Protein AF-A0A1F8CX89-F1 (afdb_monomer_lite)

Structure (mmCIF, N/CA/C/O backbone):
data_AF-A0A1F8CX89-F1
#
_entry.id   AF-A0A1F8CX89-F1
#
loop_
_atom_site.group_PDB
_atom_site.id
_atom_site.type_symbol
_atom_site.label_atom_id
_atom_site.label_alt_id
_atom_site.label_comp_id
_atom_site.label_asym_id
_atom_site.label_entity_id
_atom_site.label_seq_id
_atom_site.pdbx_PDB_ins_code
_atom_site.Cartn_x
_atom_site.Cartn_y
_atom_site.Cartn_z
_atom_site.occupancy
_atom_site.B_iso_or_equiv
_atom_site.auth_seq_id
_atom_site.auth_comp_id
_atom_site.auth_asym_id
_atom_site.auth_atom_id
_atom_site.pdbx_PDB_model_num
ATOM 1 N N . MET A 1 1 ? 19.005 -2.512 -17.518 1.00 43.09 1 MET A N 1
ATOM 2 C CA . MET A 1 1 ? 18.679 -2.2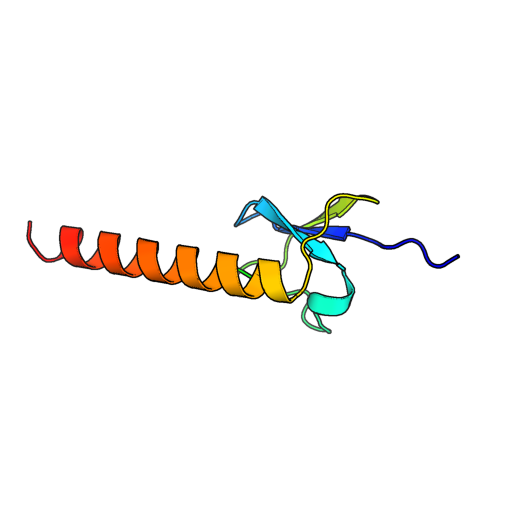62 -16.095 1.00 43.09 1 MET A CA 1
ATOM 3 C C . MET A 1 1 ? 17.173 -2.087 -15.988 1.00 43.09 1 MET A C 1
ATOM 5 O O . MET A 1 1 ? 16.635 -1.260 -16.711 1.00 43.09 1 MET A O 1
ATOM 9 N N . ALA A 1 2 ? 16.480 -2.897 -15.186 1.00 49.22 2 ALA A N 1
ATOM 10 C CA . ALA A 1 2 ? 15.039 -2.740 -14.995 1.00 49.22 2 ALA A CA 1
ATOM 11 C C . ALA A 1 2 ? 14.777 -1.455 -14.193 1.00 49.22 2 ALA A C 1
ATOM 13 O O . ALA A 1 2 ? 15.290 -1.307 -13.086 1.00 49.22 2 ALA A O 1
ATOM 14 N N . LEU A 1 3 ? 14.013 -0.519 -14.760 1.00 56.03 3 LEU A N 1
ATOM 15 C CA . LEU A 1 3 ? 13.528 0.664 -14.052 1.00 56.03 3 LEU A CA 1
ATOM 16 C C . LEU A 1 3 ? 12.738 0.197 -12.823 1.00 56.03 3 LEU A C 1
ATOM 18 O O . LEU A 1 3 ? 11.707 -0.470 -12.944 1.00 56.03 3 LEU A O 1
ATOM 22 N N . HIS A 1 4 ? 13.248 0.485 -11.626 1.00 63.16 4 HIS A N 1
ATOM 23 C CA . HIS A 1 4 ? 12.546 0.183 -10.384 1.00 63.16 4 HIS A CA 1
ATOM 24 C C . HIS A 1 4 ? 11.373 1.155 -10.236 1.00 63.16 4 HIS A C 1
ATOM 26 O O . HIS A 1 4 ? 11.487 2.169 -9.556 1.00 63.16 4 HIS A O 1
ATOM 32 N N . ASN A 1 5 ? 10.241 0.843 -10.868 1.00 84.19 5 ASN A N 1
ATOM 33 C CA . ASN A 1 5 ? 9.035 1.654 -10.737 1.00 84.19 5 ASN A CA 1
ATOM 34 C C . ASN A 1 5 ? 8.545 1.577 -9.282 1.00 84.19 5 ASN A C 1
ATOM 36 O O . ASN A 1 5 ? 8.078 0.533 -8.807 1.00 84.19 5 ASN A O 1
ATOM 40 N N . ILE A 1 6 ? 8.702 2.679 -8.554 1.00 91.81 6 ILE A N 1
ATOM 41 C CA . ILE A 1 6 ? 8.188 2.877 -7.202 1.00 91.81 6 ILE A CA 1
ATOM 42 C C . ILE A 1 6 ? 6.803 3.493 -7.318 1.00 91.81 6 ILE A C 1
ATOM 44 O O . ILE A 1 6 ? 6.618 4.491 -8.010 1.00 91.81 6 ILE A O 1
ATOM 48 N N . ARG A 1 7 ? 5.834 2.936 -6.599 1.00 92.69 7 ARG A N 1
ATOM 49 C CA . ARG A 1 7 ? 4.465 3.443 -6.537 1.00 92.69 7 ARG A CA 1
ATOM 50 C C . ARG A 1 7 ? 4.227 4.114 -5.193 1.00 92.69 7 ARG A C 1
ATOM 52 O O . ARG A 1 7 ? 4.450 3.510 -4.145 1.00 92.69 7 ARG A O 1
ATOM 59 N N . ARG A 1 8 ? 3.763 5.361 -5.224 1.00 93.56 8 ARG A N 1
ATOM 60 C CA . ARG A 1 8 ? 3.246 6.086 -4.062 1.00 93.56 8 ARG A CA 1
ATOM 61 C C . ARG A 1 8 ? 1.740 5.891 -3.998 1.00 93.56 8 ARG A C 1
ATOM 63 O O . ARG A 1 8 ? 1.043 6.265 -4.934 1.00 93.56 8 ARG A O 1
ATOM 70 N N . CYS A 1 9 ? 1.240 5.359 -2.894 1.00 93.62 9 CYS A N 1
ATOM 71 C CA . CYS A 1 9 ? -0.192 5.283 -2.636 1.00 93.62 9 CYS A CA 1
ATOM 72 C C . CYS A 1 9 ? -0.776 6.682 -2.420 1.00 93.62 9 CYS A C 1
ATOM 74 O O . CYS A 1 9 ? -0.259 7.423 -1.589 1.00 93.62 9 CYS A O 1
ATOM 76 N N . LEU A 1 10 ? -1.858 7.035 -3.119 1.00 92.12 10 LEU A N 1
ATOM 77 C CA . LEU A 1 10 ? -2.500 8.347 -2.940 1.00 92.12 10 LEU A CA 1
ATOM 78 C C . LEU A 1 10 ? -3.406 8.422 -1.698 1.00 92.12 10 LEU A C 1
ATOM 80 O O . LEU A 1 10 ? -3.814 9.512 -1.321 1.00 92.12 10 LEU A O 1
ATOM 84 N N . ASN A 1 11 ? -3.677 7.290 -1.035 1.00 91.94 11 ASN A N 1
ATOM 85 C CA . ASN A 1 11 ? -4.430 7.247 0.223 1.00 91.94 11 ASN A CA 1
ATOM 86 C C . ASN A 1 11 ? -3.517 7.398 1.448 1.00 91.94 11 ASN A C 1
ATOM 88 O O . ASN A 1 11 ? -3.654 8.331 2.227 1.00 91.94 11 ASN A O 1
ATOM 92 N N . CYS A 1 12 ? -2.536 6.502 1.609 1.00 91.25 12 CYS A N 1
ATOM 93 C CA . CYS A 1 12 ? -1.643 6.523 2.773 1.00 91.25 12 CYS A CA 1
ATOM 94 C C . CYS A 1 12 ? -0.315 7.256 2.531 1.00 91.25 12 CYS A C 1
ATOM 96 O O . CYS A 1 12 ? 0.520 7.301 3.426 1.00 91.25 12 CYS A O 1
ATOM 98 N N . ASN A 1 13 ? -0.093 7.809 1.333 1.00 92.56 13 ASN A N 1
ATOM 99 C CA . ASN A 1 13 ? 1.107 8.557 0.933 1.00 92.56 13 ASN A CA 1
ATOM 100 C C . ASN A 1 13 ? 2.445 7.800 0.964 1.00 92.56 13 ASN A C 1
ATOM 102 O O . ASN A 1 13 ? 3.475 8.368 0.592 1.00 92.56 13 ASN A O 1
ATOM 106 N N . TRP A 1 14 ? 2.446 6.515 1.314 1.00 93.44 14 TRP A N 1
ATOM 107 C CA . TRP A 1 14 ? 3.654 5.701 1.359 1.00 93.44 14 TRP A CA 1
ATOM 108 C C . TRP A 1 14 ? 4.086 5.189 -0.015 1.00 93.44 14 TRP A C 1
ATOM 110 O O . TRP A 1 14 ? 3.264 4.890 -0.885 1.00 93.44 14 TRP A O 1
ATOM 120 N N . LYS A 1 15 ? 5.404 5.067 -0.186 1.00 94.31 15 LYS A N 1
ATOM 121 C CA . LYS A 1 15 ? 6.071 4.629 -1.414 1.00 94.31 15 LYS A CA 1
ATOM 122 C C . LYS A 1 15 ? 6.581 3.202 -1.270 1.00 94.31 15 LYS A C 1
ATOM 124 O O . LYS A 1 15 ? 7.329 2.910 -0.345 1.00 94.31 15 LYS A O 1
ATOM 129 N N . THR A 1 16 ? 6.243 2.321 -2.203 1.00 92.25 16 THR A N 1
ATOM 130 C CA . THR A 1 16 ? 6.725 0.931 -2.217 1.00 92.25 16 THR A CA 1
ATOM 131 C C . THR A 1 16 ? 7.032 0.483 -3.641 1.00 92.25 16 THR A C 1
ATOM 133 O O . THR A 1 16 ? 6.517 1.040 -4.611 1.00 92.25 16 THR A O 1
ATOM 136 N N . HIS A 1 17 ? 7.904 -0.513 -3.801 1.00 91.25 17 HIS A N 1
ATOM 137 C CA . HIS A 1 17 ? 8.197 -1.053 -5.130 1.00 91.25 17 HIS A CA 1
ATOM 138 C C . HIS A 1 17 ? 6.940 -1.655 -5.772 1.00 91.25 17 HIS A C 1
ATOM 140 O O . HIS A 1 17 ? 6.199 -2.383 -5.110 1.00 91.25 17 HIS A O 1
ATOM 146 N N . LYS A 1 18 ? 6.753 -1.444 -7.085 1.00 88.75 18 LYS A N 1
ATOM 147 C CA . LYS A 1 18 ? 5.627 -1.996 -7.862 1.00 88.75 18 LYS A CA 1
ATOM 148 C C . LYS A 1 18 ? 5.427 -3.502 -7.662 1.00 88.75 18 LYS A C 1
ATOM 150 O O . LYS A 1 18 ? 4.287 -3.945 -7.597 1.00 88.75 18 LYS A O 1
ATOM 155 N N . ARG A 1 19 ? 6.509 -4.274 -7.491 1.00 89.12 19 ARG A N 1
ATOM 156 C CA . ARG A 1 19 ? 6.450 -5.730 -7.244 1.00 89.12 19 ARG A CA 1
ATOM 157 C C . ARG A 1 19 ? 5.611 -6.125 -6.023 1.00 89.12 19 ARG A C 1
ATOM 159 O O . ARG A 1 19 ? 5.117 -7.239 -5.972 1.00 89.12 19 ARG A O 1
ATOM 166 N N . PHE A 1 20 ? 5.453 -5.228 -5.050 1.00 89.75 20 PHE A N 1
ATOM 167 C CA . PHE A 1 20 ? 4.699 -5.498 -3.826 1.00 89.75 20 PHE A CA 1
ATOM 168 C C . PHE A 1 20 ? 3.201 -5.190 -3.944 1.00 89.75 20 PHE A C 1
ATOM 170 O O . PHE A 1 20 ? 2.456 -5.485 -3.023 1.00 89.75 20 PHE A O 1
ATOM 177 N N . TRP A 1 21 ? 2.747 -4.593 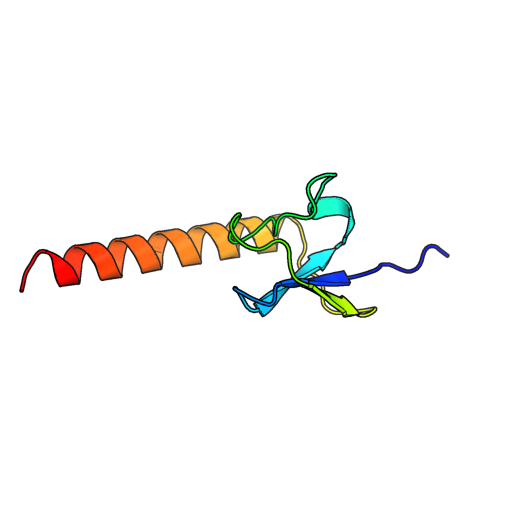-5.049 1.00 88.06 21 TRP A N 1
ATOM 178 C CA . TRP A 1 21 ? 1.333 -4.249 -5.255 1.00 88.06 21 TRP A CA 1
ATOM 179 C C . TRP A 1 21 ? 0.497 -5.428 -5.784 1.00 88.06 21 TRP A C 1
ATOM 181 O O . TRP A 1 21 ? -0.730 -5.330 -5.850 1.00 88.06 21 TRP A O 1
ATOM 191 N N . GLY A 1 22 ? 1.159 -6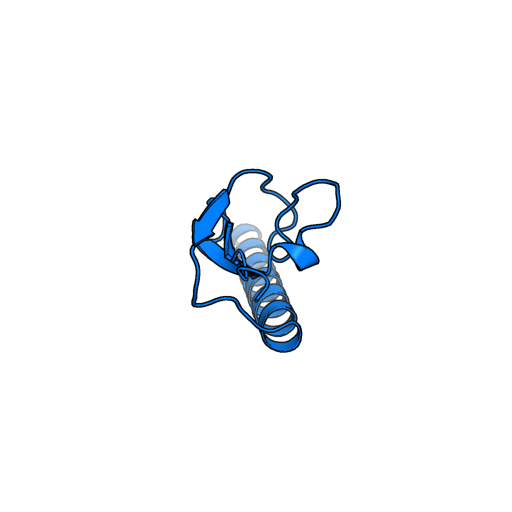.528 -6.168 1.00 78.62 22 GLY A N 1
ATOM 192 C CA . GLY A 1 22 ? 0.532 -7.707 -6.765 1.00 78.62 22 GLY A CA 1
ATOM 193 C C . GLY A 1 22 ? -0.259 -7.397 -8.042 1.00 78.62 22 GLY A C 1
ATOM 194 O O . GLY A 1 22 ? -0.150 -6.313 -8.622 1.00 78.62 22 GLY A O 1
ATOM 195 N N . ASP A 1 23 ? -1.093 -8.349 -8.458 1.00 74.62 23 ASP A N 1
ATOM 196 C CA . ASP A 1 23 ? -1.900 -8.238 -9.684 1.00 74.62 23 ASP A CA 1
ATOM 197 C C . ASP A 1 23 ? -3.079 -7.272 -9.537 1.00 74.62 23 ASP A C 1
ATOM 199 O O . ASP A 1 23 ? -3.492 -6.612 -10.488 1.00 74.62 23 ASP A O 1
ATOM 203 N N . LYS A 1 24 ? -3.608 -7.142 -8.316 1.00 69.56 24 LYS A N 1
ATOM 204 C CA . LYS A 1 24 ? -4.796 -6.325 -8.025 1.00 69.56 24 LYS A CA 1
ATOM 205 C C . LYS A 1 24 ? -4.500 -4.830 -7.908 1.00 69.56 24 LYS A C 1
ATOM 207 O O . LYS A 1 24 ? -5.422 -4.045 -7.721 1.00 69.56 24 LYS A O 1
ATOM 212 N N . GLN A 1 25 ? -3.229 -4.432 -8.006 1.00 81.69 25 GLN A N 1
ATOM 213 C CA . GLN A 1 25 ? -2.781 -3.047 -7.847 1.00 81.69 25 GLN A CA 1
ATOM 214 C C . GLN A 1 25 ? -3.247 -2.404 -6.530 1.00 81.69 25 GLN A C 1
ATOM 216 O O . GLN A 1 25 ? -3.487 -1.203 -6.484 1.00 81.69 25 GLN A O 1
ATOM 221 N N . ILE A 1 26 ? -3.355 -3.189 -5.455 1.00 89.88 26 ILE A N 1
ATOM 222 C CA . ILE A 1 26 ? -3.769 -2.704 -4.134 1.00 89.88 26 ILE A CA 1
ATOM 223 C C . ILE A 1 26 ? -2.524 -2.279 -3.353 1.00 89.88 26 ILE A C 1
ATOM 225 O O . ILE A 1 26 ? -1.502 -2.966 -3.362 1.00 89.88 26 ILE A O 1
ATOM 229 N N . CYS A 1 27 ? -2.603 -1.143 -2.657 1.00 91.69 27 CYS A N 1
ATOM 230 C CA . CYS A 1 27 ? -1.520 -0.676 -1.801 1.00 91.69 27 CYS A CA 1
ATOM 231 C C . CYS A 1 27 ? -1.206 -1.710 -0.699 1.00 91.69 27 CYS A C 1
ATOM 233 O O . CYS A 1 27 ? -2.066 -1.960 0.142 1.00 91.69 27 CYS A O 1
ATOM 235 N N . PRO A 1 28 ? 0.033 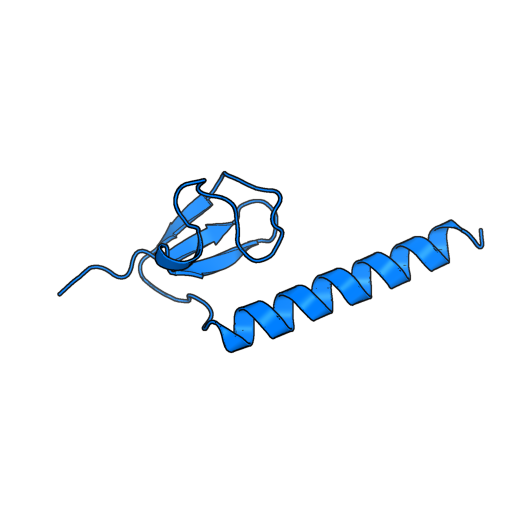-2.223 -0.593 1.00 91.69 28 PRO A N 1
ATOM 236 C CA . PRO A 1 28 ? 0.383 -3.258 0.389 1.00 91.69 28 PRO A CA 1
ATOM 237 C C . PRO A 1 28 ? 0.470 -2.759 1.843 1.00 91.69 28 PRO A C 1
ATOM 239 O O . PRO A 1 28 ? 0.722 -3.541 2.753 1.00 91.69 28 PRO A O 1
ATOM 242 N N . ILE A 1 29 ? 0.319 -1.449 2.069 1.00 93.19 29 ILE A N 1
ATOM 243 C CA . ILE A 1 29 ? 0.402 -0.836 3.402 1.00 93.19 29 ILE A CA 1
ATOM 244 C C . ILE A 1 29 ? -0.991 -0.612 3.983 1.00 93.19 29 ILE A C 1
ATOM 246 O O . ILE A 1 29 ? -1.262 -1.043 5.096 1.00 93.19 29 ILE A O 1
ATOM 250 N N . CYS A 1 30 ? -1.866 0.076 3.241 1.00 91.25 30 CYS A N 1
ATOM 251 C CA . CYS A 1 30 ? -3.228 0.360 3.705 1.00 91.25 30 CYS A CA 1
ATOM 252 C C . CYS A 1 30 ? -4.263 -0.654 3.216 1.00 91.25 30 CYS A C 1
ATOM 254 O O . CYS A 1 30 ? -5.380 -0.647 3.710 1.00 91.25 30 CYS A O 1
ATOM 256 N N . GLU A 1 31 ? -3.934 -1.471 2.212 1.00 89.19 31 GLU A N 1
ATOM 257 C CA . GLU A 1 31 ? -4.818 -2.491 1.625 1.00 89.19 31 GLU A CA 1
ATOM 258 C C . GLU A 1 31 ? -6.165 -1.950 1.103 1.00 89.19 31 GLU A C 1
ATOM 260 O O . GL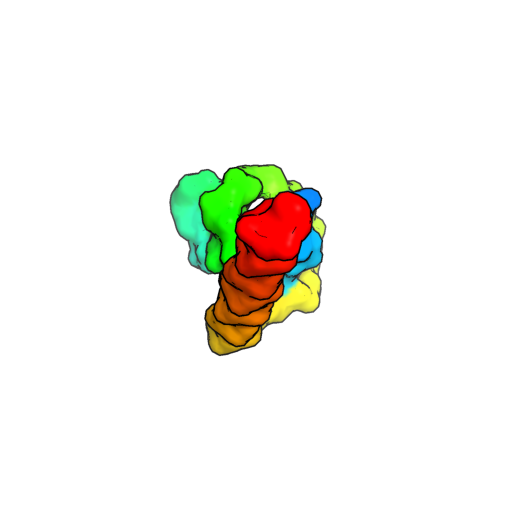U A 1 31 ? -7.063 -2.717 0.783 1.00 89.19 31 GLU A O 1
ATOM 265 N N . THR A 1 32 ? -6.297 -0.623 0.965 1.00 82.94 32 THR A N 1
ATOM 266 C CA . THR A 1 32 ? -7.554 0.047 0.585 1.00 82.94 32 THR A CA 1
ATOM 267 C C . THR A 1 32 ? -7.502 0.677 -0.808 1.00 82.94 32 THR A C 1
ATOM 269 O O . THR A 1 32 ? -8.490 0.675 -1.532 1.00 82.94 32 THR A O 1
ATOM 272 N N . ALA A 1 33 ? -6.363 1.258 -1.196 1.00 78.50 33 ALA A N 1
ATOM 273 C CA . ALA A 1 33 ? -6.281 2.094 -2.393 1.00 78.50 33 ALA A CA 1
ATOM 274 C C . ALA A 1 33 ? -5.693 1.358 -3.598 1.00 78.50 33 ALA A C 1
ATOM 276 O O . ALA A 1 33 ? -4.638 0.730 -3.484 1.00 78.50 33 ALA A O 1
ATOM 277 N N . SER A 1 34 ? -6.338 1.530 -4.755 1.00 81.31 34 SER A N 1
ATOM 278 C CA . SER A 1 34 ? -5.859 1.091 -6.074 1.00 81.31 34 SER A CA 1
ATOM 279 C C . SER A 1 34 ? -5.203 2.207 -6.899 1.00 81.31 34 SER A C 1
ATOM 281 O O . SER A 1 34 ? -4.634 1.953 -7.959 1.00 81.31 34 SER A O 1
ATOM 283 N N . VAL A 1 35 ? -5.256 3.450 -6.410 1.00 87.88 35 VAL A N 1
ATOM 284 C CA . VAL A 1 35 ? -4.692 4.636 -7.068 1.00 87.88 35 VAL A CA 1
ATOM 285 C C . VAL A 1 35 ? -3.289 4.962 -6.550 1.00 87.88 35 VAL A C 1
ATOM 287 O O . VAL A 1 35 ? -3.029 4.980 -5.340 1.00 87.88 35 VAL A O 1
ATOM 290 N N . PHE A 1 36 ? -2.370 5.241 -7.476 1.00 92.12 36 PHE A N 1
ATOM 291 C CA . PHE A 1 36 ? -0.968 5.529 -7.178 1.00 92.12 36 PHE A CA 1
ATOM 292 C C . PHE A 1 36 ? -0.340 6.511 -8.170 1.00 92.12 36 PHE A C 1
ATOM 294 O O . PHE A 1 36 ? -0.789 6.631 -9.305 1.00 92.12 36 PHE A O 1
ATOM 301 N N . SER A 1 37 ? 0.747 7.165 -7.754 1.00 92.50 37 SER A N 1
ATOM 302 C CA . SER A 1 37 ? 1.671 7.872 -8.653 1.00 92.50 37 SER A CA 1
ATOM 303 C C . SER A 1 37 ? 2.997 7.114 -8.757 1.00 92.50 37 SER A C 1
ATOM 305 O O . SER A 1 37 ? 3.465 6.557 -7.759 1.00 92.50 37 SER A O 1
ATOM 307 N N . GLU A 1 38 ? 3.639 7.111 -9.925 1.00 91.81 38 GLU A N 1
ATOM 308 C CA . GLU A 1 38 ? 4.922 6.423 -10.135 1.00 91.81 38 GLU A CA 1
ATOM 309 C C . GLU A 1 38 ? 6.129 7.363 -9.976 1.00 91.81 38 GLU A C 1
ATOM 311 O O . GLU A 1 38 ? 6.057 8.563 -10.230 1.00 91.81 38 GLU A O 1
ATOM 316 N N . SER A 1 39 ? 7.244 6.813 -9.495 1.00 88.75 39 SER A N 1
ATOM 317 C CA . SER A 1 39 ? 8.527 7.502 -9.334 1.00 88.75 39 SER A CA 1
ATOM 318 C C . SER A 1 39 ? 9.685 6.502 -9.422 1.00 88.75 39 SER A C 1
ATOM 320 O O . SER A 1 39 ? 9.475 5.297 -9.296 1.00 88.75 39 SER A O 1
ATOM 322 N N . ASN A 1 40 ? 10.913 6.992 -9.593 1.00 86.38 40 ASN A N 1
ATOM 323 C CA . ASN A 1 40 ? 12.101 6.137 -9.735 1.00 86.38 40 ASN A CA 1
ATOM 324 C C . ASN A 1 40 ? 12.872 5.906 -8.422 1.00 86.38 40 ASN A C 1
ATOM 326 O O . ASN A 1 40 ? 13.901 5.238 -8.433 1.00 86.38 40 ASN A O 1
ATOM 330 N N . HIS A 1 41 ? 12.437 6.477 -7.294 1.00 85.06 41 HIS A N 1
ATOM 331 C CA . HIS A 1 41 ? 13.206 6.446 -6.046 1.00 85.06 41 HIS A CA 1
ATOM 332 C C . HIS A 1 41 ? 12.330 6.517 -4.787 1.00 85.06 41 HIS A C 1
ATOM 334 O O . HIS A 1 41 ? 11.167 6.925 -4.823 1.00 85.06 41 HIS A O 1
ATOM 340 N N . GLY A 1 42 ? 12.930 6.166 -3.643 1.00 86.62 42 GLY A N 1
ATOM 341 C CA . GLY A 1 42 ? 12.334 6.347 -2.315 1.00 86.62 42 GLY A CA 1
ATOM 342 C C . GLY A 1 42 ? 11.270 5.314 -1.947 1.00 86.62 42 GLY A C 1
ATOM 343 O O . GLY A 1 42 ? 10.331 5.651 -1.232 1.00 86.62 42 GLY A O 1
ATOM 344 N N . GLY A 1 43 ? 11.374 4.089 -2.467 1.00 89.81 43 GLY A N 1
ATOM 345 C CA . GLY A 1 43 ? 10.514 2.979 -2.059 1.00 89.81 43 GLY A CA 1
ATOM 346 C C . GLY A 1 43 ? 10.971 2.367 -0.739 1.00 89.81 43 GLY A C 1
ATOM 347 O O . GLY A 1 43 ? 12.167 2.206 -0.515 1.00 89.81 43 GLY A O 1
ATOM 348 N N . LEU A 1 44 ? 10.015 2.001 0.112 1.00 91.69 44 LEU A N 1
ATOM 349 C CA . LEU A 1 44 ? 10.284 1.238 1.325 1.00 91.69 44 LEU A CA 1
ATOM 350 C C . LEU A 1 44 ? 10.722 -0.198 0.999 1.00 91.69 44 LEU A C 1
ATOM 352 O O . LEU A 1 44 ? 10.234 -0.813 0.039 1.00 91.69 44 LEU A O 1
ATOM 356 N N . SER A 1 45 ? 11.604 -0.736 1.8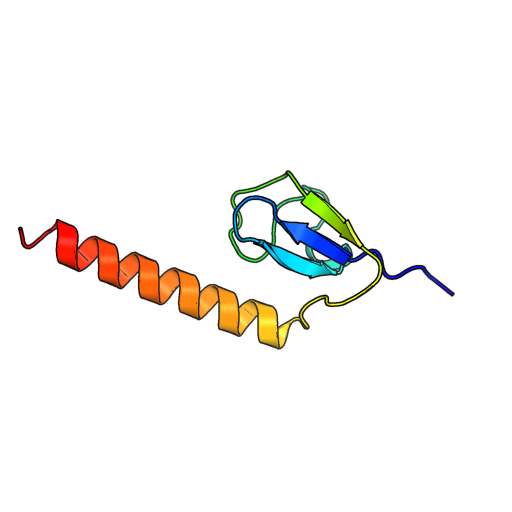43 1.00 91.06 45 SER A N 1
ATOM 357 C CA . SER A 1 45 ? 11.890 -2.170 1.916 1.00 91.06 45 SER A CA 1
ATOM 358 C C . SER A 1 45 ? 10.697 -2.938 2.500 1.00 91.06 45 SER A C 1
ATOM 360 O O . SER A 1 45 ? 9.797 -2.352 3.104 1.00 91.06 45 SER A O 1
ATOM 362 N N . LEU A 1 46 ? 10.693 -4.265 2.346 1.00 90.00 46 LEU A N 1
ATOM 363 C CA . LEU A 1 46 ? 9.625 -5.113 2.888 1.00 90.00 46 LEU A CA 1
ATOM 364 C C . LEU A 1 46 ? 9.512 -4.989 4.420 1.00 90.00 46 LEU A C 1
ATOM 366 O O . LEU A 1 46 ? 8.417 -4.837 4.950 1.00 90.00 46 LEU A O 1
ATOM 370 N N . GLU A 1 47 ? 10.647 -4.976 5.119 1.00 93.06 47 GLU A N 1
ATOM 371 C CA . GLU A 1 47 ? 10.705 -4.807 6.576 1.00 93.06 47 GLU A CA 1
ATOM 372 C C . GLU A 1 47 ? 10.132 -3.452 7.016 1.00 93.06 47 GLU A C 1
ATOM 374 O O . GLU A 1 47 ? 9.293 -3.375 7.915 1.00 93.06 47 GLU A O 1
ATOM 379 N N . GLN A 1 48 ? 10.509 -2.373 6.322 1.00 94.31 48 GLN A N 1
ATOM 380 C CA . GLN A 1 48 ? 9.981 -1.039 6.603 1.00 94.31 48 GLN A CA 1
ATOM 381 C C . GLN A 1 48 ? 8.470 -0.962 6.362 1.00 94.31 48 GLN A C 1
ATOM 383 O O . GLN A 1 48 ? 7.756 -0.321 7.133 1.00 94.31 48 GLN A O 1
ATOM 388 N N . MET A 1 49 ? 7.968 -1.622 5.313 1.00 93.38 49 MET A N 1
ATOM 389 C CA . MET A 1 49 ? 6.532 -1.696 5.045 1.00 93.38 49 MET A CA 1
ATOM 390 C C . MET A 1 49 ? 5.772 -2.359 6.194 1.00 93.38 49 MET A C 1
ATOM 392 O O . MET A 1 49 ? 4.730 -1.841 6.594 1.00 93.38 49 MET A O 1
ATOM 396 N N . HIS A 1 50 ? 6.289 -3.466 6.736 1.00 92.56 50 HIS A N 1
ATOM 397 C CA . HIS A 1 50 ? 5.668 -4.163 7.865 1.00 92.56 50 HIS A CA 1
ATOM 398 C C . HIS A 1 50 ? 5.609 -3.255 9.098 1.00 92.56 50 HIS A C 1
ATOM 400 O O . HIS A 1 50 ? 4.528 -3.035 9.641 1.00 92.56 50 HIS A O 1
ATOM 406 N N . SER A 1 51 ? 6.731 -2.621 9.451 1.00 94.81 51 SER A N 1
ATOM 407 C CA . SER A 1 51 ? 6.790 -1.692 10.586 1.00 94.81 51 SER A CA 1
ATOM 408 C C . SER A 1 51 ? 5.806 -0.520 10.441 1.00 94.81 51 SER A C 1
ATOM 410 O O . SER A 1 51 ? 5.127 -0.136 11.395 1.00 94.81 51 SER A O 1
ATOM 412 N N . VAL A 1 52 ? 5.683 0.053 9.239 1.00 93.69 52 VAL A N 1
ATOM 413 C CA . VAL A 1 52 ? 4.718 1.130 8.965 1.00 93.69 52 VAL A CA 1
ATOM 414 C C . VAL A 1 52 ? 3.278 0.634 9.093 1.00 93.69 52 VAL A C 1
ATOM 416 O O . VAL A 1 52 ? 2.451 1.326 9.689 1.00 93.69 52 VAL A O 1
ATOM 419 N N . LYS A 1 53 ? 2.970 -0.555 8.565 1.00 92.00 53 LYS A N 1
ATOM 420 C CA . LYS A 1 53 ? 1.633 -1.154 8.660 1.00 92.00 53 LYS A CA 1
ATOM 421 C C . LYS A 1 53 ? 1.222 -1.350 10.120 1.00 92.00 53 LYS A C 1
ATOM 423 O O . LYS A 1 53 ? 0.125 -0.947 10.501 1.00 92.00 53 LYS A O 1
ATOM 428 N N . GLU A 1 54 ? 2.111 -1.882 10.954 1.00 92.00 54 GLU A N 1
ATOM 429 C CA . GLU A 1 54 ? 1.853 -2.062 12.387 1.00 92.00 54 GLU A CA 1
ATOM 430 C C . GLU A 1 54 ? 1.590 -0.736 13.110 1.00 92.00 54 GLU A C 1
ATOM 432 O O . GLU A 1 54 ? 0.661 -0.644 13.916 1.00 92.00 54 GLU A O 1
ATOM 437 N N . LYS A 1 55 ? 2.344 0.322 12.781 1.00 90.62 55 LYS A N 1
ATOM 438 C CA . LYS A 1 55 ? 2.122 1.668 13.337 1.00 90.62 55 LYS A CA 1
ATOM 439 C C . LYS A 1 55 ? 0.751 2.228 12.966 1.00 90.62 55 LYS A C 1
ATOM 441 O O . LYS A 1 55 ? 0.059 2.753 13.833 1.00 90.62 55 LYS A O 1
ATOM 446 N N . ILE A 1 56 ? 0.340 2.093 11.703 1.00 88.06 56 ILE A N 1
ATOM 447 C CA . ILE A 1 56 ? -0.985 2.540 11.245 1.00 88.06 56 ILE A CA 1
ATOM 448 C C . ILE A 1 56 ? -2.084 1.811 12.023 1.00 88.06 56 ILE A C 1
ATOM 450 O O . ILE A 1 56 ? -2.964 2.459 12.584 1.00 88.06 56 ILE A O 1
ATOM 454 N N . LEU A 1 57 ? -2.003 0.481 12.115 1.00 88.50 57 LEU A N 1
ATOM 455 C CA . LEU A 1 57 ? -2.994 -0.328 12.828 1.00 88.50 57 LEU A CA 1
ATOM 456 C C . LEU A 1 57 ? -3.057 0.013 14.321 1.00 88.50 57 LEU A C 1
ATOM 458 O O . LEU A 1 57 ? -4.142 0.090 14.895 1.00 88.50 57 LEU A O 1
ATOM 462 N N . THR A 1 58 ? -1.904 0.247 14.948 1.00 90.06 58 THR A N 1
ATOM 463 C CA . THR A 1 58 ? -1.826 0.639 16.361 1.00 90.06 58 THR A CA 1
ATOM 464 C C . THR A 1 58 ? -2.498 1.989 16.595 1.00 90.06 58 THR A C 1
ATOM 466 O O . THR A 1 58 ? -3.317 2.117 17.505 1.00 90.06 58 THR A O 1
ATOM 469 N N . ASN A 1 59 ? -2.224 2.972 15.735 1.00 87.69 59 ASN A N 1
ATOM 470 C CA . ASN A 1 59 ? -2.822 4.302 15.834 1.00 87.69 59 ASN A CA 1
ATOM 471 C C . ASN A 1 59 ? -4.337 4.271 15.591 1.00 87.69 59 ASN A C 1
ATOM 473 O O . ASN A 1 59 ? -5.081 4.925 16.315 1.00 87.69 59 ASN A O 1
ATOM 477 N N . MET A 1 60 ? -4.812 3.489 14.616 1.00 85.88 60 MET A N 1
ATOM 478 C CA . MET A 1 60 ? -6.250 3.339 14.359 1.00 85.88 60 MET A CA 1
ATOM 479 C C . MET A 1 60 ? -6.987 2.780 15.580 1.00 85.88 60 MET A C 1
ATOM 481 O O . MET A 1 60 ? -7.993 3.348 15.994 1.00 85.88 60 MET A O 1
ATOM 485 N N . ARG A 1 61 ? -6.437 1.737 16.216 1.00 87.44 61 ARG A N 1
ATOM 486 C CA . ARG A 1 61 ? -7.007 1.155 17.442 1.00 87.44 61 ARG A CA 1
ATOM 487 C C . ARG A 1 61 ? -7.044 2.143 18.607 1.00 87.44 61 ARG A C 1
ATOM 489 O O . ARG A 1 61 ? -7.962 2.081 19.419 1.00 87.44 61 ARG A O 1
ATOM 496 N N . ALA A 1 62 ? -6.046 3.022 18.722 1.00 83.44 62 ALA A N 1
ATOM 497 C CA . ALA A 1 62 ? -6.033 4.060 19.752 1.00 83.44 62 ALA A CA 1
ATOM 498 C C . ALA A 1 62 ? -7.188 5.056 19.547 1.00 83.44 62 ALA A C 1
ATOM 500 O O . ALA A 1 62 ? -7.968 5.275 20.470 1.00 83.44 62 ALA A O 1
ATOM 501 N N . ILE A 1 63 ? -7.371 5.539 18.314 1.00 84.75 63 ILE A N 1
ATOM 502 C CA . ILE A 1 63 ? -8.449 6.472 17.952 1.00 84.75 63 ILE A CA 1
ATOM 503 C C . ILE A 1 63 ? -9.837 5.864 18.216 1.00 84.75 63 ILE A C 1
ATOM 505 O O . ILE A 1 63 ? -10.745 6.550 18.683 1.00 84.75 63 ILE A O 1
ATOM 509 N N . GLU A 1 64 ? -10.034 4.574 17.929 1.00 81.62 64 GLU A N 1
ATOM 510 C CA . GLU A 1 64 ? -11.311 3.891 18.190 1.00 81.62 64 GLU A CA 1
ATOM 511 C C . GLU A 1 64 ? -11.648 3.813 19.687 1.00 81.62 64 GLU A C 1
ATOM 513 O O . GLU A 1 64 ? -12.808 3.978 20.074 1.00 81.62 64 GLU A O 1
ATOM 518 N N . ARG A 1 65 ? -10.642 3.622 20.549 1.00 77.62 65 ARG A N 1
ATOM 519 C CA . ARG A 1 65 ? -10.835 3.605 22.009 1.00 77.62 65 ARG A CA 1
ATOM 520 C C . ARG A 1 65 ? -11.254 4.971 22.548 1.00 77.62 65 ARG A C 1
ATOM 522 O O . ARG A 1 65 ? -12.122 5.034 23.417 1.00 77.62 65 ARG A O 1
ATOM 529 N N . GLU A 1 66 ? -10.689 6.047 22.005 1.00 75.81 66 GLU A N 1
ATOM 530 C CA . GLU A 1 66 ? -11.046 7.420 22.385 1.00 75.81 66 GLU A CA 1
ATOM 531 C C . GLU A 1 66 ? -12.490 7.758 21.989 1.00 75.81 66 GLU A C 1
ATOM 533 O O . GLU A 1 66 ? -13.217 8.357 22.774 1.00 75.81 66 GLU A O 1
ATOM 538 N N . LYS A 1 67 ? -12.953 7.290 20.823 1.00 69.94 67 LYS A N 1
ATOM 539 C CA . LYS A 1 67 ? -14.338 7.500 20.360 1.00 69.94 67 LYS A CA 1
ATOM 540 C C . LYS A 1 67 ? -15.401 6.745 21.161 1.00 69.94 67 LYS A C 1
ATOM 542 O O . LYS A 1 67 ? -16.555 7.149 21.141 1.00 69.94 67 LYS A O 1
ATOM 547 N N . THR A 1 68 ? -15.035 5.647 21.819 1.00 65.25 68 THR A N 1
ATOM 548 C CA . THR A 1 68 ? -15.981 4.808 22.583 1.00 65.25 68 THR A CA 1
ATOM 549 C C . THR A 1 68 ? -16.124 5.274 24.041 1.00 65.25 68 THR A C 1
ATOM 551 O O . THR A 1 68 ? -16.993 4.794 24.760 1.00 65.25 68 THR A O 1
ATOM 554 N N . SER A 1 69 ? -15.269 6.201 24.483 1.00 60.59 69 SER A N 1
ATOM 555 C CA . SER A 1 69 ? -15.187 6.657 25.879 1.00 60.59 69 SER A CA 1
ATOM 556 C C . SER A 1 69 ? -15.716 8.086 26.091 1.00 60.59 69 SER A C 1
ATOM 558 O O . SER A 1 69 ? -15.515 8.637 27.173 1.00 60.59 69 SER A O 1
ATOM 560 N N . GLY A 1 70 ? -16.334 8.692 25.069 1.00 51.69 70 GLY A N 1
ATOM 561 C CA . GLY A 1 70 ? -16.850 10.068 25.071 1.00 51.69 70 GLY A CA 1
ATOM 562 C C . GLY A 1 70 ? -18.357 10.149 24.899 1.00 51.69 70 GLY A C 1
ATOM 563 O O . GLY A 1 70 ? -18.919 9.254 24.229 1.00 51.69 70 GLY A O 1
#

Foldseek 3Di:
DDQQKWWQFPPVRAIATPVCCPPQCADNQPRPGNDTDTDRDDHDDPVRSVVNSVVVVVVVVVVVVVVVVD

Radius of gyration: 14.12 Å; chains: 1; bounding box: 36×18×42 Å

pLDDT: mean 84.93, std 11.49, range [43.09, 94.81]

Secondary structure (DSSP, 8-state):
-----EEEETTT--EEEGGGGTTTT--TTTS----EEEESS-PBPHHHHHHHHHHHHHHHHHHHHHHH--

Organism: NCBI:txid1802539

Sequence (70 aa):
MALHNIRRCLNCNWKTHKRFWGDKQICPICETASVFSESNHGGLSLEQMHSVKEKILTNMRAIEREKTSG